Protein AF-A0A7S3YW46-F1 (afdb_monomer)

pLDDT: mean 79.32, std 20.41, range [29.47, 97.25]

Structure (mmCIF, N/CA/C/O backbone):
data_AF-A0A7S3YW46-F1
#
_entry.id   AF-A0A7S3YW46-F1
#
loop_
_atom_site.group_PDB
_atom_site.id
_atom_site.type_symbol
_atom_site.label_atom_id
_atom_site.label_alt_id
_atom_site.label_comp_id
_atom_site.label_asym_id
_atom_site.label_entity_id
_atom_site.label_seq_id
_atom_site.pdbx_PDB_ins_code
_atom_site.Cartn_x
_atom_site.Cartn_y
_atom_site.Cartn_z
_atom_site.occupancy
_atom_site.B_iso_or_equiv
_atom_site.auth_seq_id
_atom_site.auth_comp_id
_atom_site.auth_asym_id
_atom_site.auth_atom_id
_atom_site.pdbx_PDB_model_num
ATOM 1 N N . MET A 1 1 ? -3.071 -0.918 9.437 1.00 93.19 1 MET A N 1
ATOM 2 C CA . MET A 1 1 ? -4.315 -0.168 9.723 1.00 93.19 1 MET A CA 1
ATOM 3 C C . MET A 1 1 ? -4.658 0.829 8.615 1.00 93.19 1 MET A C 1
ATOM 5 O O . MET A 1 1 ? -5.767 0.748 8.121 1.00 93.19 1 MET A O 1
ATOM 9 N N . ALA A 1 2 ? -3.733 1.680 8.143 1.00 94.44 2 ALA A N 1
ATOM 10 C CA . ALA A 1 2 ? -3.998 2.611 7.024 1.00 94.44 2 ALA A CA 1
ATOM 11 C C . ALA A 1 2 ? -4.600 1.928 5.773 1.00 94.44 2 ALA A C 1
ATOM 13 O O . ALA A 1 2 ? -5.670 2.304 5.316 1.00 94.44 2 ALA A O 1
ATOM 14 N N . ARG A 1 3 ? -3.997 0.827 5.293 1.00 93.81 3 ARG A N 1
ATOM 15 C CA . ARG A 1 3 ? -4.558 0.023 4.183 1.00 93.81 3 ARG A CA 1
ATOM 16 C C . ARG A 1 3 ? -5.967 -0.530 4.458 1.00 93.81 3 ARG A C 1
ATOM 18 O O . ARG A 1 3 ? -6.728 -0.717 3.518 1.00 93.81 3 ARG A O 1
ATOM 25 N N . ARG A 1 4 ? -6.314 -0.800 5.725 1.00 94.50 4 ARG A N 1
ATOM 26 C CA . ARG A 1 4 ? -7.661 -1.255 6.111 1.00 94.50 4 ARG A CA 1
ATOM 27 C C . ARG A 1 4 ? -8.669 -0.115 6.039 1.00 94.50 4 ARG A C 1
ATOM 29 O O . ARG A 1 4 ? -9.723 -0.328 5.475 1.00 94.50 4 ARG A O 1
ATOM 36 N N . LEU A 1 5 ? -8.315 1.089 6.499 1.00 95.19 5 LEU A N 1
ATO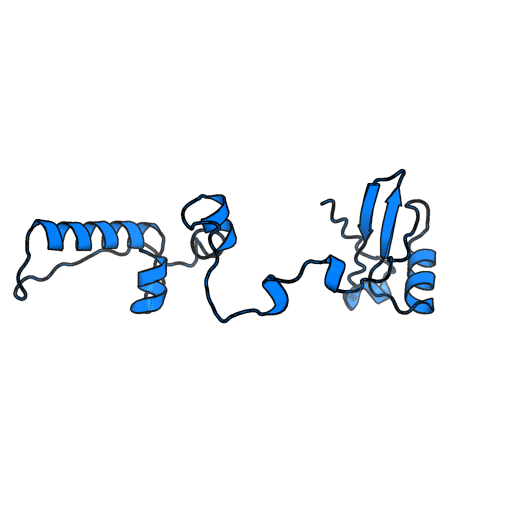M 37 C CA . LEU A 1 5 ? -9.160 2.282 6.335 1.00 95.19 5 LEU A CA 1
ATOM 38 C C . LEU A 1 5 ? -9.517 2.533 4.866 1.00 95.19 5 LEU A C 1
ATOM 40 O O . LEU A 1 5 ? -10.666 2.809 4.549 1.00 95.19 5 LEU A O 1
ATOM 44 N N . ILE A 1 6 ? -8.551 2.365 3.964 1.00 95.56 6 ILE A N 1
ATOM 45 C CA . ILE A 1 6 ? -8.789 2.504 2.523 1.00 95.56 6 ILE A CA 1
ATOM 46 C C . ILE A 1 6 ? -9.723 1.401 2.005 1.00 95.56 6 ILE A C 1
ATOM 48 O O . ILE A 1 6 ? -10.647 1.684 1.252 1.00 95.56 6 ILE A O 1
ATOM 52 N N . ARG A 1 7 ? -9.485 0.143 2.401 1.00 94.38 7 ARG A N 1
ATOM 53 C CA . ARG A 1 7 ? -10.225 -1.027 1.901 1.00 94.38 7 ARG A CA 1
ATOM 54 C C . ARG A 1 7 ? -11.644 -1.152 2.462 1.00 94.38 7 ARG A C 1
ATOM 56 O O . ARG A 1 7 ? -12.528 -1.590 1.739 1.00 94.38 7 ARG A O 1
ATOM 63 N N . GLU A 1 8 ? -11.820 -0.866 3.746 1.00 96.50 8 GLU A N 1
ATOM 64 C CA . GLU A 1 8 ? -13.062 -1.097 4.494 1.00 96.50 8 GLU A CA 1
ATOM 65 C C . GLU A 1 8 ? -13.941 0.163 4.509 1.00 96.50 8 GLU A C 1
ATOM 67 O O . GLU A 1 8 ? -15.143 0.052 4.307 1.00 96.50 8 GLU A O 1
ATOM 72 N N . GLU A 1 9 ? -13.348 1.355 4.657 1.00 95.75 9 GLU A N 1
ATOM 73 C CA . GLU A 1 9 ? -14.084 2.622 4.831 1.00 95.75 9 GLU A CA 1
ATOM 74 C C . GLU A 1 9 ? -13.977 3.571 3.622 1.00 95.75 9 GLU A C 1
ATOM 76 O O . GLU A 1 9 ? -14.608 4.625 3.596 1.00 95.75 9 GLU A O 1
ATOM 81 N N . GLY A 1 10 ? -13.136 3.260 2.626 1.00 95.44 10 GLY A N 1
ATOM 82 C CA . GLY A 1 10 ? -12.907 4.137 1.468 1.00 95.44 10 GLY A CA 1
ATOM 83 C C . GLY A 1 10 ? -12.153 5.435 1.793 1.00 95.44 10 GLY A C 1
ATOM 84 O O . GLY A 1 10 ? -12.090 6.343 0.964 1.00 95.44 10 GLY A O 1
ATOM 85 N N . LEU A 1 11 ? -11.558 5.544 2.985 1.00 95.06 11 LEU A N 1
ATOM 86 C CA . LEU A 1 11 ? -10.838 6.741 3.421 1.00 95.06 11 LEU A CA 1
ATOM 87 C C . LEU A 1 11 ? -9.381 6.697 2.951 1.00 95.06 11 LEU A C 1
ATOM 89 O O . LEU A 1 11 ? -8.556 5.974 3.513 1.00 95.06 11 LEU A O 1
ATOM 93 N N . LEU A 1 12 ? -9.055 7.510 1.940 1.00 94.81 12 LEU A N 1
ATOM 94 C CA . LEU A 1 12 ? -7.721 7.636 1.331 1.00 94.81 12 LEU A CA 1
ATOM 95 C C . LEU A 1 12 ? -6.726 8.406 2.217 1.00 94.81 12 LEU A C 1
ATOM 97 O O . LEU A 1 12 ? -6.200 9.454 1.833 1.00 94.81 12 LEU A O 1
ATOM 101 N N . ALA A 1 13 ? -6.470 7.877 3.410 1.00 94.38 13 ALA A N 1
ATOM 102 C CA . ALA A 1 13 ? -5.623 8.487 4.426 1.00 94.38 13 ALA 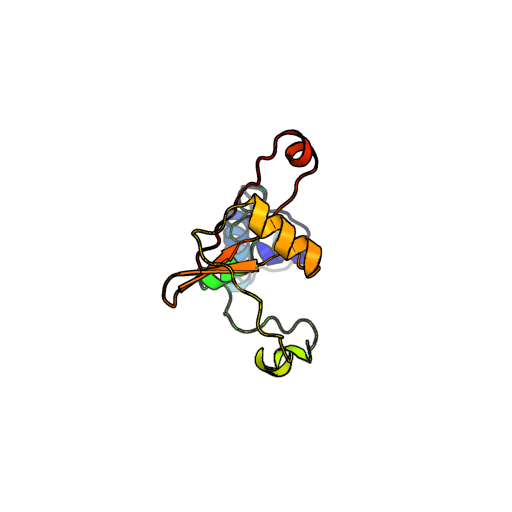A CA 1
ATOM 103 C C . ALA A 1 13 ? -4.179 7.953 4.407 1.00 94.38 13 ALA A C 1
ATOM 105 O O . ALA A 1 13 ? -3.900 6.862 3.905 1.00 94.38 13 ALA A O 1
ATOM 106 N N . GLY A 1 14 ? -3.253 8.738 4.960 1.00 94.44 14 GLY A N 1
ATOM 107 C CA . GLY A 1 14 ? -1.838 8.392 5.053 1.00 94.44 14 GLY A CA 1
ATOM 108 C C . GLY A 1 14 ? -1.489 7.362 6.136 1.00 94.44 14 GLY A C 1
ATOM 109 O O . GLY A 1 14 ? -2.334 6.796 6.835 1.00 94.44 14 GLY A O 1
ATOM 110 N N . GLY A 1 15 ? -0.183 7.135 6.309 1.00 93.69 15 GLY A N 1
ATOM 111 C CA . GLY A 1 15 ? 0.330 6.199 7.316 1.00 93.69 15 GLY A CA 1
ATOM 112 C C . GLY A 1 15 ? 0.054 6.656 8.754 1.00 93.69 15 GLY A C 1
ATOM 113 O O . GLY A 1 15 ? -0.317 5.838 9.598 1.00 93.69 15 GLY A O 1
ATOM 114 N N . SER A 1 16 ? 0.173 7.966 9.006 1.00 95.00 16 SER A N 1
ATOM 115 C CA . SER A 1 16 ? -0.065 8.597 10.313 1.00 95.00 16 SER A CA 1
ATOM 116 C C . SER A 1 16 ? -1.500 8.356 10.801 1.00 95.00 16 SER A C 1
ATOM 118 O O . SER A 1 16 ? -1.715 7.872 11.910 1.00 95.00 16 SER A O 1
ATOM 120 N N . ALA A 1 17 ? -2.475 8.559 9.916 1.00 95.44 17 ALA A N 1
ATOM 121 C CA . ALA A 1 17 ? -3.889 8.293 10.140 1.00 95.44 17 ALA A CA 1
ATOM 122 C C . ALA A 1 17 ? -4.156 6.828 10.530 1.00 95.44 17 ALA A C 1
ATOM 124 O O . ALA A 1 17 ? -4.944 6.543 11.434 1.00 95.44 17 ALA A O 1
ATOM 125 N N . GLY A 1 18 ? -3.443 5.887 9.903 1.00 95.25 18 GLY A N 1
ATOM 126 C CA . GLY A 1 18 ? -3.485 4.480 10.289 1.00 95.25 18 GLY A CA 1
ATOM 127 C C . GLY A 1 18 ? -3.005 4.225 11.720 1.00 95.25 18 GLY A C 1
ATOM 128 O O . GLY A 1 18 ? -3.606 3.404 12.415 1.00 95.25 18 GLY A O 1
ATOM 129 N N . ALA A 1 19 ? -1.947 4.907 12.165 1.00 95.81 19 ALA A N 1
ATOM 130 C CA . ALA A 1 19 ? -1.436 4.790 13.531 1.00 95.81 19 ALA A CA 1
ATOM 131 C C . ALA A 1 19 ? -2.428 5.369 14.553 1.00 95.81 19 ALA A C 1
ATOM 133 O O . ALA A 1 19 ? -2.755 4.689 15.527 1.00 95.81 19 ALA A O 1
ATOM 134 N N . THR A 1 20 ? -2.979 6.561 14.290 1.00 97.25 20 THR A N 1
ATOM 135 C CA . THR A 1 20 ? -3.990 7.192 15.155 1.00 97.25 20 THR A CA 1
ATOM 136 C C . THR A 1 20 ? -5.231 6.311 15.287 1.00 97.25 20 THR A C 1
ATOM 138 O O . THR A 1 20 ? -5.709 6.080 16.396 1.00 97.25 20 THR A O 1
ATOM 141 N N . MET A 1 21 ? -5.719 5.742 14.179 1.00 96.88 21 MET A N 1
ATOM 142 C CA . MET A 1 21 ? -6.872 4.840 14.207 1.00 96.88 21 MET A CA 1
ATOM 143 C C . MET A 1 21 ? -6.578 3.545 14.970 1.00 96.88 21 MET A C 1
ATOM 145 O O . MET A 1 21 ? -7.406 3.080 15.752 1.00 96.88 21 MET A O 1
ATOM 149 N N . TRP A 1 22 ? -5.392 2.958 14.788 1.00 96.81 22 TRP A N 1
ATOM 150 C CA . TRP A 1 22 ? -5.010 1.758 15.533 1.00 96.81 22 TRP A CA 1
ATOM 151 C C . TRP A 1 22 ? -4.974 2.022 17.043 1.00 96.81 22 TRP A C 1
ATOM 153 O O . TRP A 1 22 ? -5.519 1.232 17.816 1.00 96.81 22 TRP A O 1
ATOM 163 N N . ALA A 1 23 ? -4.395 3.154 17.454 1.00 97.25 23 ALA A N 1
ATOM 164 C CA . ALA A 1 23 ? -4.351 3.572 18.850 1.00 97.25 23 ALA A CA 1
ATOM 165 C C . ALA A 1 23 ? -5.757 3.831 19.410 1.00 97.25 23 ALA A C 1
ATOM 167 O O . ALA A 1 23 ? -6.067 3.363 20.503 1.00 97.25 23 ALA A O 1
ATOM 168 N N . ALA A 1 24 ? -6.629 4.496 18.647 1.00 96.56 24 ALA A N 1
ATOM 169 C CA . ALA A 1 24 ? -8.011 4.743 19.043 1.00 96.56 24 ALA A CA 1
ATOM 170 C C . ALA A 1 24 ? -8.779 3.433 19.270 1.00 96.56 24 ALA A C 1
ATOM 172 O O . ALA A 1 24 ? -9.389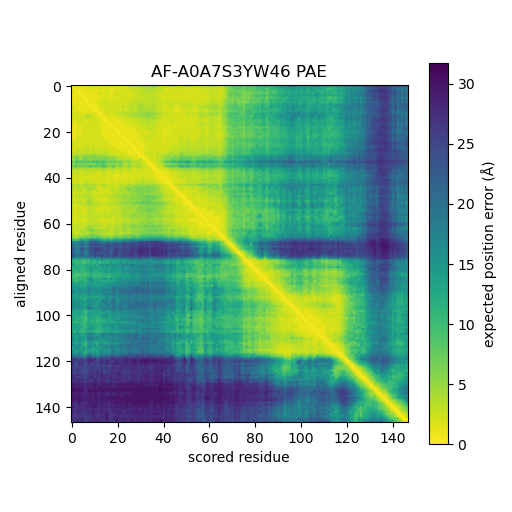 3.252 20.322 1.00 96.56 24 ALA A O 1
ATOM 173 N N . VAL A 1 25 ? -8.691 2.476 18.338 1.00 95.44 25 VAL A N 1
ATOM 174 C CA . VAL A 1 25 ? -9.340 1.161 18.478 1.00 95.44 25 VAL A CA 1
ATOM 175 C C . VAL A 1 25 ? -8.803 0.406 19.694 1.00 95.44 25 VAL A C 1
ATOM 177 O O . VAL A 1 25 ? -9.582 -0.187 20.442 1.00 95.44 25 VAL A O 1
ATOM 180 N N . LYS A 1 26 ? -7.484 0.430 19.916 1.00 96.81 26 LYS A N 1
ATOM 181 C CA . LYS A 1 26 ? -6.860 -0.195 21.089 1.00 96.81 26 LYS A CA 1
ATOM 182 C C . LYS A 1 26 ? -7.366 0.436 22.391 1.00 96.81 26 LYS A C 1
ATOM 184 O O . LYS A 1 26 ? -7.834 -0.286 23.267 1.00 96.81 26 LYS A O 1
ATOM 189 N N . PHE A 1 27 ? -7.375 1.765 22.473 1.00 96.06 27 PHE A N 1
ATOM 190 C CA . PHE A 1 27 ? -7.872 2.511 23.629 1.00 96.06 27 PHE A CA 1
ATOM 191 C C . PHE A 1 27 ? -9.342 2.200 23.935 1.00 96.06 27 PHE A C 1
ATOM 193 O O . PHE A 1 27 ? -9.695 1.945 25.087 1.00 96.06 27 PHE A O 1
ATOM 200 N N . CYS A 1 28 ? -10.200 2.160 22.910 1.00 95.69 28 CYS A N 1
ATOM 201 C CA . CYS A 1 28 ? -11.621 1.853 23.083 1.00 95.69 28 CYS A CA 1
ATOM 202 C C . CYS A 1 28 ? -11.842 0.454 23.671 1.00 95.69 28 CYS A C 1
ATOM 204 O O . CYS A 1 28 ? -12.698 0.282 24.541 1.00 95.69 28 CYS A O 1
ATOM 206 N N . LYS A 1 29 ? -11.048 -0.530 23.226 1.00 94.88 29 LYS A N 1
ATOM 207 C CA . LYS A 1 29 ? -11.095 -1.907 23.736 1.00 94.88 29 LYS A CA 1
ATOM 208 C C . LYS A 1 29 ? -10.616 -1.995 25.182 1.00 94.88 29 LYS A C 1
ATOM 210 O O . LYS A 1 29 ? -11.294 -2.595 26.009 1.00 94.88 29 LYS A O 1
ATOM 215 N N . GLU A 1 30 ? -9.482 -1.373 25.497 1.00 96.69 30 GLU A N 1
ATOM 216 C CA . GLU A 1 30 ? -8.892 -1.398 26.843 1.00 96.69 30 GLU A CA 1
ATOM 217 C C . GLU A 1 30 ? -9.778 -0.699 27.879 1.00 96.69 30 GLU A C 1
ATOM 219 O O . GLU A 1 30 ? -9.922 -1.175 29.003 1.00 96.69 30 GLU A O 1
ATOM 224 N N . ARG A 1 31 ? -10.421 0.410 27.496 1.00 95.12 31 ARG A N 1
ATOM 225 C CA . ARG A 1 31 ? -11.323 1.170 28.371 1.00 95.12 31 ARG A CA 1
ATOM 226 C C . ARG A 1 31 ? -12.765 0.664 28.374 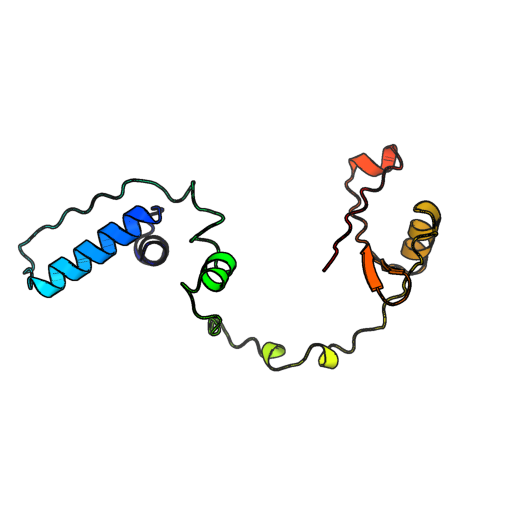1.00 95.12 31 ARG A C 1
ATOM 228 O O . ARG A 1 31 ? -13.572 1.228 29.107 1.00 95.12 31 ARG A O 1
ATOM 235 N N . LYS A 1 32 ? -13.087 -0.374 27.590 1.00 93.56 32 LYS A N 1
ATOM 236 C CA . LYS A 1 32 ? -14.443 -0.937 27.441 1.00 93.56 32 LYS A CA 1
ATOM 237 C C . LYS A 1 32 ? -15.498 0.157 27.223 1.00 93.56 32 LYS A C 1
ATOM 239 O O . LYS A 1 32 ? -16.504 0.210 27.928 1.00 93.56 32 LYS A O 1
ATOM 244 N N . LEU A 1 33 ? -15.237 1.068 26.281 1.00 94.06 33 LEU A N 1
ATOM 245 C CA . LEU A 1 33 ? -16.168 2.158 25.983 1.00 94.06 33 LEU A CA 1
ATOM 246 C C . LEU A 1 33 ? -17.513 1.584 25.513 1.00 94.06 33 LEU A C 1
ATOM 248 O O . LEU A 1 33 ? -17.559 0.773 24.590 1.00 94.06 33 LEU A O 1
ATOM 252 N N . GLY A 1 34 ? -18.592 2.001 26.178 1.00 91.00 34 GLY A N 1
ATOM 253 C CA . GLY A 1 34 ? -19.959 1.619 25.831 1.00 91.00 34 GLY A CA 1
ATOM 254 C C . GLY A 1 34 ? -20.492 2.350 24.589 1.00 91.00 34 GLY A C 1
ATOM 255 O O . GLY A 1 34 ? -19.881 3.325 24.141 1.00 91.00 34 GLY A O 1
ATOM 256 N N . PRO A 1 35 ? -21.649 1.916 24.059 1.00 92.12 35 PRO A N 1
ATOM 257 C CA . PRO A 1 35 ? -22.231 2.440 22.818 1.00 92.12 35 PRO A CA 1
ATOM 258 C C . PRO A 1 35 ? -22.606 3.930 22.884 1.00 92.12 35 PRO A C 1
ATOM 260 O O . PRO A 1 35 ? -22.649 4.597 21.855 1.00 92.12 35 PRO A O 1
ATOM 263 N N . ASP A 1 36 ? -22.808 4.480 24.084 1.00 94.31 36 ASP A N 1
ATOM 264 C CA . ASP A 1 36 ? -23.201 5.883 24.282 1.00 94.31 36 ASP A CA 1
ATOM 265 C C . ASP A 1 36 ? -22.031 6.876 24.155 1.00 94.31 36 ASP A C 1
ATOM 267 O O . ASP A 1 36 ? -22.206 8.091 24.281 1.00 94.31 36 ASP A O 1
ATOM 271 N N . LYS A 1 37 ? -20.802 6.382 23.959 1.00 94.38 37 LYS A N 1
ATOM 272 C CA . LYS A 1 37 ? -19.595 7.211 23.872 1.00 94.38 37 LYS A CA 1
ATOM 273 C C . LYS A 1 37 ? -19.212 7.460 22.417 1.00 94.38 37 LYS A C 1
ATOM 275 O O . LYS A 1 37 ? -19.232 6.561 21.585 1.00 94.38 37 LYS A O 1
ATOM 280 N N . ARG A 1 38 ? -18.803 8.696 22.120 1.00 95.25 38 ARG A N 1
ATOM 281 C CA . ARG A 1 38 ? -18.298 9.102 20.802 1.00 95.25 38 ARG A CA 1
ATOM 282 C C . ARG A 1 38 ? -16.799 9.332 20.880 1.00 95.25 38 ARG A C 1
ATOM 284 O O . ARG A 1 38 ? -16.324 10.002 21.794 1.00 95.25 38 ARG A O 1
ATOM 291 N N . VAL A 1 39 ? -16.072 8.792 19.910 1.00 95.12 39 VAL A N 1
ATOM 292 C CA . VAL A 1 39 ? -14.620 8.937 19.795 1.00 95.12 39 VAL A CA 1
ATOM 293 C C . VAL A 1 39 ? -14.318 9.595 18.462 1.00 95.12 39 VAL A C 1
ATOM 295 O O . VAL A 1 39 ? -14.784 9.139 17.422 1.00 95.12 39 VAL A O 1
ATOM 298 N N . VAL A 1 40 ? -13.551 10.679 18.504 1.00 96.50 40 VAL A N 1
ATOM 299 C CA . VAL A 1 40 ? -13.117 11.412 17.314 1.00 96.50 40 VAL A CA 1
ATOM 300 C C . VAL A 1 40 ? -11.646 11.098 17.073 1.00 96.50 40 VAL A C 1
ATOM 302 O O . VAL A 1 40 ? -10.839 11.148 17.999 1.00 96.50 40 VAL A O 1
ATOM 305 N N . VAL A 1 41 ? -11.301 10.765 15.830 1.00 96.62 41 VAL A N 1
ATOM 306 C CA . VAL A 1 41 ? -9.936 10.425 15.415 1.00 96.62 41 VAL A CA 1
ATOM 307 C C . VAL A 1 41 ? -9.521 11.372 14.299 1.00 96.62 41 VAL A C 1
ATOM 309 O O . VAL A 1 41 ? -10.203 11.466 13.281 1.00 96.62 41 VAL A O 1
ATOM 312 N N . LEU A 1 42 ? -8.400 12.069 14.483 1.00 96.12 42 LEU A N 1
ATOM 313 C CA . LEU A 1 42 ? -7.862 12.978 13.475 1.00 96.12 42 LEU A CA 1
ATOM 314 C C . LEU A 1 42 ? -7.027 12.208 12.445 1.00 96.12 42 LEU A C 1
ATOM 316 O O . LEU A 1 42 ? -6.073 11.509 12.799 1.00 96.12 42 LEU A O 1
ATOM 320 N N . LEU A 1 43 ? -7.365 12.380 11.168 1.00 95.62 43 LEU A N 1
ATOM 321 C CA . LEU A 1 43 ? -6.594 11.867 10.037 1.00 95.62 43 LEU A CA 1
ATOM 322 C C . LEU A 1 43 ? -5.837 13.048 9.424 1.00 95.62 43 LEU A C 1
ATOM 324 O O . LEU A 1 43 ? -6.435 13.896 8.769 1.00 95.62 43 LEU A O 1
ATOM 328 N N . ALA A 1 44 ? -4.539 13.139 9.715 1.00 92.69 44 ALA A N 1
ATOM 329 C CA . ALA A 1 44 ? -3.749 14.338 9.433 1.00 92.69 44 ALA A CA 1
ATOM 330 C C . ALA A 1 44 ? -3.543 14.592 7.933 1.00 92.69 44 ALA A C 1
ATOM 332 O O . ALA A 1 44 ? -3.510 15.743 7.503 1.00 92.69 44 ALA A O 1
ATOM 333 N N . ASP A 1 45 ? -3.388 13.531 7.140 1.00 93.31 45 ASP A N 1
ATOM 334 C CA . ASP A 1 45 ? -3.053 13.646 5.730 1.00 93.31 45 ASP A CA 1
ATOM 335 C C . ASP A 1 45 ? -3.661 12.555 4.842 1.00 93.31 45 ASP A C 1
ATOM 337 O O . ASP A 1 45 ? -4.183 11.531 5.292 1.00 93.31 45 ASP A O 1
ATOM 341 N N . SER A 1 46 ? -3.601 12.821 3.536 1.00 92.19 46 SER A N 1
ATOM 342 C CA . SER A 1 46 ? -4.100 11.933 2.490 1.00 92.19 46 SER A CA 1
ATOM 343 C C . SER A 1 46 ? -3.017 10.991 1.968 1.00 92.19 46 SER A C 1
ATOM 345 O O . SER A 1 46 ? -1.816 11.190 2.158 1.00 92.19 46 SER A O 1
ATOM 347 N N . VAL A 1 47 ? -3.447 9.976 1.227 1.00 94.12 47 VAL A N 1
ATOM 348 C CA . VAL A 1 47 ? -2.571 8.931 0.697 1.00 94.12 47 VAL A CA 1
ATOM 349 C C . VAL A 1 47 ? -1.621 9.396 -0.421 1.00 94.12 47 VAL A C 1
ATOM 351 O O . VAL A 1 47 ? -0.643 8.710 -0.721 1.00 94.12 47 VAL A O 1
ATOM 354 N N . ARG A 1 48 ? -1.854 10.578 -1.016 1.00 93.50 48 ARG A N 1
ATOM 355 C CA . ARG A 1 48 ? -1.103 11.114 -2.170 1.00 93.50 48 ARG A CA 1
ATOM 356 C C . ARG A 1 48 ? 0.417 11.072 -1.980 1.00 93.50 48 ARG A C 1
ATOM 358 O O . ARG A 1 48 ? 1.144 10.743 -2.910 1.00 93.50 48 ARG A O 1
ATOM 365 N N . ASN A 1 49 ? 0.894 11.360 -0.771 1.00 91.12 49 ASN A N 1
ATOM 366 C CA . ASN A 1 49 ? 2.325 11.423 -0.459 1.00 91.12 49 ASN A CA 1
ATOM 367 C C . ASN A 1 49 ? 2.991 10.034 -0.329 1.00 91.12 49 ASN A C 1
ATOM 369 O O . ASN A 1 49 ? 4.199 9.946 -0.110 1.00 91.12 49 ASN A O 1
ATOM 373 N N . TYR A 1 50 ? 2.220 8.944 -0.423 1.00 92.62 50 TYR A N 1
ATOM 374 C CA . TYR A 1 50 ? 2.657 7.598 -0.042 1.00 92.62 50 TYR A CA 1
ATOM 375 C C . TYR A 1 50 ? 2.351 6.504 -1.068 1.00 92.62 50 TYR A C 1
ATOM 377 O O . TYR A 1 50 ? 2.451 5.319 -0.738 1.00 92.62 50 TYR A O 1
ATOM 385 N N . MET A 1 51 ? 2.023 6.880 -2.305 1.00 90.81 51 MET A N 1
ATOM 386 C CA . MET A 1 51 ? 1.706 5.944 -3.394 1.00 90.81 51 MET A CA 1
ATOM 387 C C . MET A 1 51 ? 2.803 4.895 -3.626 1.00 90.81 51 MET A C 1
ATOM 389 O O . MET A 1 51 ? 2.503 3.738 -3.898 1.00 90.81 51 MET A O 1
ATOM 393 N N . THR A 1 52 ? 4.071 5.270 -3.449 1.00 92.00 52 THR A N 1
ATOM 394 C CA . THR A 1 52 ? 5.237 4.387 -3.623 1.00 92.00 52 THR A CA 1
ATOM 395 C C . THR A 1 52 ? 5.692 3.688 -2.337 1.00 92.00 52 THR A C 1
ATOM 397 O O . THR A 1 52 ? 6.684 2.969 -2.364 1.00 92.00 52 THR A O 1
ATOM 400 N N . LYS A 1 53 ? 5.007 3.906 -1.204 1.00 91.12 53 LYS A N 1
ATOM 401 C CA . LYS A 1 53 ? 5.398 3.383 0.118 1.00 91.12 53 LYS A CA 1
ATOM 402 C C . LYS A 1 53 ? 4.402 2.342 0.621 1.00 91.12 53 LYS A C 1
ATOM 404 O O . LYS A 1 53 ? 4.222 1.311 -0.001 1.00 91.12 53 LYS A O 1
ATOM 409 N N . HIS A 1 54 ? 3.708 2.610 1.727 1.00 88.94 54 HIS A N 1
ATOM 410 C CA . HIS A 1 54 ? 2.843 1.634 2.394 1.00 88.94 54 HIS A CA 1
ATOM 411 C C . HIS A 1 54 ? 1.627 1.177 1.565 1.00 88.94 54 HIS A C 1
ATOM 413 O O . HIS A 1 54 ? 0.989 0.189 1.927 1.00 88.94 54 HIS A O 1
ATOM 419 N N . LEU A 1 55 ? 1.282 1.885 0.483 1.00 90.94 55 LEU A N 1
ATOM 420 C CA . LEU A 1 55 ? 0.318 1.407 -0.512 1.00 90.94 55 LEU A CA 1
ATOM 421 C C . LEU A 1 55 ? 0.891 0.304 -1.408 1.00 90.94 55 LEU A C 1
ATOM 423 O O . LEU A 1 55 ? 0.163 -0.609 -1.791 1.00 90.94 55 LEU A O 1
ATOM 427 N N . ASN A 1 56 ? 2.181 0.382 -1.721 1.00 91.31 56 ASN A N 1
ATOM 428 C CA . ASN A 1 56 ? 2.890 -0.600 -2.518 1.00 91.31 56 ASN A CA 1
ATOM 429 C C . ASN A 1 56 ? 3.120 -1.872 -1.674 1.00 91.31 56 ASN A C 1
ATOM 431 O O . ASN A 1 56 ? 3.564 -1.821 -0.523 1.00 91.31 56 ASN A O 1
ATOM 435 N N . THR A 1 57 ? 2.751 -3.029 -2.225 1.00 89.81 57 THR A N 1
ATOM 436 C CA . THR A 1 57 ? 2.816 -4.303 -1.497 1.00 89.81 57 THR A CA 1
ATOM 437 C C . THR A 1 57 ? 4.238 -4.844 -1.437 1.00 89.81 57 THR A C 1
ATOM 439 O O . THR A 1 57 ? 4.619 -5.409 -0.414 1.00 89.81 57 THR A O 1
ATOM 442 N N . GLU A 1 58 ? 5.034 -4.627 -2.477 1.00 90.31 58 GLU A N 1
ATOM 443 C CA . GLU A 1 58 ? 6.454 -4.961 -2.537 1.00 90.31 58 GLU A CA 1
ATOM 444 C C . GLU A 1 58 ? 7.221 -4.180 -1.466 1.00 90.31 58 GLU A C 1
ATOM 446 O O . GLU A 1 58 ? 7.860 -4.796 -0.616 1.00 90.31 58 GLU A O 1
ATOM 451 N N . TRP A 1 59 ? 7.024 -2.859 -1.388 1.00 92.25 59 TRP A N 1
ATOM 452 C CA . TRP A 1 59 ? 7.633 -2.019 -0.350 1.00 92.25 59 TRP A CA 1
ATOM 453 C C . TRP A 1 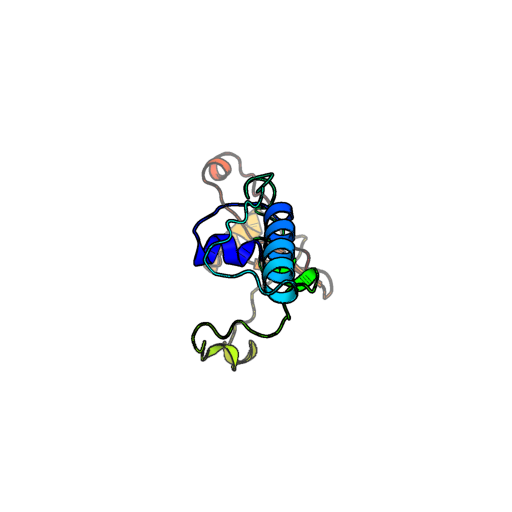59 ? 7.275 -2.508 1.063 1.00 92.25 59 TRP A C 1
ATOM 455 O O . TRP A 1 59 ? 8.122 -2.565 1.952 1.00 92.25 59 TRP A O 1
ATOM 465 N N . MET A 1 60 ? 6.021 -2.910 1.290 1.00 91.56 60 MET A N 1
ATOM 466 C CA . MET A 1 60 ? 5.582 -3.447 2.584 1.00 91.56 60 MET A CA 1
ATOM 467 C C . MET A 1 60 ? 6.237 -4.789 2.937 1.00 91.56 60 MET A C 1
ATOM 469 O O . MET A 1 60 ? 6.472 -5.041 4.118 1.00 91.56 60 MET A O 1
ATOM 473 N N . LYS A 1 61 ? 6.518 -5.644 1.945 1.00 90.25 61 LYS A N 1
ATOM 474 C CA . LYS A 1 61 ? 7.231 -6.917 2.137 1.00 90.25 61 LYS A CA 1
ATOM 475 C C . LYS A 1 61 ? 8.712 -6.681 2.418 1.00 90.25 61 LYS A C 1
ATOM 477 O O . LYS A 1 61 ? 9.234 -7.221 3.386 1.00 90.25 61 LYS A O 1
ATOM 482 N N . GLU A 1 62 ? 9.359 -5.824 1.628 1.00 91.88 62 GLU A N 1
ATOM 483 C CA . GLU A 1 62 ? 10.763 -5.426 1.808 1.00 91.88 62 GLU A CA 1
ATOM 484 C C . GLU A 1 62 ? 11.016 -4.837 3.200 1.00 91.88 62 GLU A C 1
ATOM 486 O O . GLU A 1 62 ? 12.027 -5.136 3.829 1.00 91.88 62 GLU A O 1
ATOM 491 N N . ASN A 1 63 ? 10.065 -4.054 3.716 1.00 91.56 63 ASN A N 1
ATOM 492 C CA . ASN A 1 63 ? 10.142 -3.457 5.051 1.00 91.56 63 ASN A CA 1
ATOM 493 C C . ASN A 1 63 ? 9.569 -4.357 6.168 1.00 91.56 63 ASN A C 1
ATOM 495 O O . ASN A 1 63 ? 9.436 -3.912 7.306 1.00 91.56 63 ASN A O 1
ATOM 499 N N . GLY A 1 64 ? 9.197 -5.608 5.870 1.00 90.50 64 GLY A N 1
ATOM 500 C CA . GLY A 1 64 ? 8.751 -6.590 6.867 1.00 90.50 64 GLY A CA 1
ATOM 501 C C . GLY A 1 64 ? 7.382 -6.319 7.508 1.00 90.50 64 GLY A C 1
ATOM 502 O O . GLY A 1 64 ? 7.035 -6.951 8.504 1.00 90.50 64 GLY A O 1
ATOM 503 N N . TYR A 1 65 ? 6.579 -5.404 6.960 1.00 88.69 65 TYR A N 1
ATOM 504 C CA . TYR A 1 65 ? 5.220 -5.118 7.446 1.00 88.69 65 TYR A CA 1
ATOM 505 C C . TYR A 1 65 ? 4.173 -6.107 6.934 1.00 88.69 65 TYR A C 1
ATOM 507 O O . TYR A 1 65 ? 3.093 -6.231 7.516 1.00 88.69 65 TYR A O 1
ATOM 515 N N . LEU A 1 66 ? 4.472 -6.775 5.824 1.00 86.31 66 LEU A N 1
ATOM 516 C CA . LEU A 1 66 ? 3.732 -7.928 5.344 1.00 86.31 66 LEU A CA 1
ATOM 517 C C . LEU A 1 66 ? 4.677 -9.121 5.315 1.00 86.31 66 LEU A C 1
ATOM 519 O O . LEU A 1 66 ? 5.835 -8.966 4.921 1.00 86.31 66 LEU A O 1
ATOM 523 N N . PRO A 1 67 ? 4.204 -10.315 5.698 1.00 78.06 67 PRO A N 1
ATOM 524 C CA . PRO A 1 67 ? 4.996 -11.498 5.462 1.00 78.06 67 PRO A CA 1
ATOM 525 C C . PRO A 1 67 ? 5.210 -11.633 3.948 1.00 78.06 67 PRO A C 1
ATOM 527 O O . PRO A 1 67 ? 4.315 -11.352 3.150 1.00 78.06 67 PRO A O 1
ATOM 530 N N . PHE A 1 68 ? 6.373 -12.143 3.542 1.00 68.31 68 PHE A N 1
ATOM 531 C CA . PHE A 1 68 ? 6.538 -12.669 2.181 1.00 68.31 68 PHE A CA 1
ATOM 532 C C . PHE A 1 68 ? 5.574 -13.840 1.907 1.00 68.31 68 PHE A C 1
ATOM 534 O O . PHE A 1 68 ? 5.409 -14.249 0.759 1.00 68.31 68 PHE A O 1
ATOM 541 N N . ALA A 1 69 ? 4.917 -14.349 2.959 1.00 59.22 69 ALA A N 1
ATOM 542 C CA . ALA A 1 69 ? 3.846 -15.320 2.874 1.00 59.22 69 ALA A CA 1
ATOM 543 C C . ALA A 1 69 ? 2.713 -14.832 1.964 1.00 59.22 69 ALA A C 1
ATOM 545 O O . ALA A 1 69 ? 2.272 -13.683 1.986 1.00 59.22 69 ALA A O 1
ATOM 546 N N . MET A 1 70 ? 2.285 -15.774 1.139 1.00 51.44 70 MET A N 1
ATOM 547 C CA . MET A 1 70 ? 1.550 -15.555 -0.090 1.00 51.44 70 MET A CA 1
ATOM 548 C C . MET A 1 70 ? 0.156 -14.993 0.187 1.00 51.44 70 MET A C 1
ATOM 550 O O . MET A 1 70 ? -0.613 -15.572 0.960 1.00 51.44 70 MET A O 1
ATOM 554 N N . GLU A 1 71 ? -0.202 -13.890 -0.478 1.00 53.84 71 GLU A N 1
ATOM 555 C CA . GLU A 1 71 ? -1.611 -13.534 -0.611 1.00 53.84 71 GLU A CA 1
ATOM 556 C C . GLU A 1 71 ? -2.292 -14.682 -1.365 1.00 53.84 71 GLU A C 1
ATOM 558 O O . GLU A 1 71 ? -2.076 -14.880 -2.560 1.00 53.84 71 GLU A O 1
ATOM 563 N N . HIS A 1 72 ? -3.078 -15.483 -0.644 1.00 52.66 72 HIS A N 1
ATOM 564 C CA . HIS A 1 72 ? -3.908 -16.551 -1.195 1.00 52.66 72 HIS A CA 1
ATOM 565 C C . HIS A 1 72 ? -5.115 -15.921 -1.907 1.00 52.66 72 HIS A C 1
ATOM 567 O O . HIS A 1 72 ? -6.262 -16.049 -1.487 1.00 52.66 72 HIS A O 1
ATOM 573 N N . GLY A 1 73 ? -4.845 -15.158 -2.963 1.00 49.62 73 GLY A N 1
ATOM 574 C CA . GLY A 1 73 ? -5.841 -14.582 -3.852 1.00 49.62 73 GLY A CA 1
ATOM 575 C C . GLY A 1 73 ? -5.962 -15.451 -5.092 1.00 49.62 73 GLY A C 1
ATOM 576 O O . GLY A 1 73 ? -5.186 -15.266 -6.017 1.00 49.62 73 GLY A O 1
ATOM 577 N N . LYS A 1 74 ? -6.940 -16.371 -5.090 1.00 55.53 74 LYS A N 1
ATOM 578 C CA . LYS A 1 74 ? -7.217 -17.380 -6.135 1.00 55.53 74 LYS A CA 1
ATOM 579 C C . LYS A 1 74 ? -6.033 -18.329 -6.391 1.00 55.53 74 LYS A C 1
ATOM 581 O O . LYS A 1 74 ? -4.872 -17.939 -6.431 1.00 55.53 74 LYS A O 1
ATOM 586 N N . SER A 1 75 ? -6.318 -19.624 -6.498 1.00 58.16 75 SER A N 1
ATOM 587 C CA . SER A 1 75 ? -5.286 -20.636 -6.714 1.00 58.16 75 SER A CA 1
ATOM 588 C C . SER A 1 75 ? -4.691 -20.456 -8.110 1.00 58.16 75 SER A C 1
ATOM 590 O O . SER A 1 75 ? -5.205 -20.980 -9.098 1.00 58.16 75 SER A O 1
ATOM 592 N N . ASP A 1 76 ? -3.619 -19.684 -8.207 1.00 73.19 76 ASP A N 1
ATOM 593 C CA . ASP A 1 76 ? -2.797 -19.649 -9.401 1.00 73.19 76 ASP A CA 1
ATOM 594 C C . ASP A 1 76 ? -2.119 -21.017 -9.519 1.00 73.19 76 ASP A C 1
ATOM 596 O O . ASP A 1 76 ? -1.052 -21.256 -8.960 1.00 73.19 76 ASP A O 1
ATOM 600 N N . TRP A 1 77 ? -2.799 -21.947 -10.192 1.00 80.19 77 TRP A N 1
ATOM 601 C CA . TRP A 1 77 ? -2.390 -23.341 -10.399 1.00 80.19 77 TRP A CA 1
ATOM 602 C C . TRP A 1 77 ? -0.957 -23.455 -10.952 1.00 80.19 77 TRP A C 1
ATOM 604 O O . TRP A 1 77 ? -0.233 -24.412 -10.680 1.00 80.19 77 TRP A O 1
ATOM 614 N N . TRP A 1 78 ? -0.525 -22.433 -11.688 1.00 80.69 78 TRP A N 1
ATOM 615 C CA . TRP A 1 78 ? 0.796 -22.306 -12.285 1.00 80.69 78 TRP A CA 1
ATOM 616 C C . TRP A 1 78 ? 1.895 -21.926 -11.277 1.00 80.69 78 TRP A C 1
ATOM 618 O O . TRP A 1 78 ? 3.059 -22.177 -11.555 1.00 80.69 78 TRP A O 1
ATOM 628 N N . ARG A 1 79 ? 1.582 -21.392 -10.084 1.00 71.75 79 ARG A N 1
ATOM 629 C CA . ARG A 1 79 ? 2.606 -21.060 -9.066 1.00 71.75 79 ARG A CA 1
ATOM 630 C C . ARG A 1 79 ? 3.301 -22.282 -8.468 1.00 71.75 79 ARG A C 1
ATOM 632 O O . ARG A 1 79 ? 4.400 -22.149 -7.943 1.00 71.75 79 ARG A O 1
ATOM 639 N N . ALA A 1 80 ? 2.658 -23.450 -8.520 1.00 80.44 80 ALA A N 1
ATOM 640 C CA . ALA A 1 80 ? 3.268 -24.712 -8.103 1.00 80.44 80 ALA A CA 1
ATOM 641 C C . ALA A 1 80 ? 4.296 -25.238 -9.123 1.00 80.44 80 ALA A C 1
ATOM 643 O O . ALA A 1 80 ? 5.101 -26.105 -8.788 1.00 80.44 80 ALA A O 1
ATOM 644 N N . HIS A 1 81 ? 4.267 -24.714 -10.351 1.00 86.62 81 HIS A N 1
ATOM 645 C CA . HIS A 1 81 ? 5.156 -25.105 -11.434 1.00 86.62 81 HIS A CA 1
ATOM 646 C C . HIS A 1 81 ? 6.424 -24.247 -11.419 1.00 86.62 81 HIS A C 1
ATOM 648 O O . HIS A 1 81 ? 6.414 -23.068 -11.052 1.00 86.62 81 HIS A O 1
ATOM 654 N N . LYS A 1 82 ? 7.545 -24.850 -11.800 1.00 86.81 82 LYS A N 1
ATOM 655 C CA . LYS A 1 82 ? 8.842 -24.175 -11.890 1.00 86.81 82 LYS A CA 1
ATOM 656 C C . LYS A 1 82 ? 8.970 -23.461 -13.233 1.00 86.81 82 LYS A C 1
ATOM 658 O O . LYS A 1 82 ? 8.334 -23.825 -14.214 1.00 86.81 82 LYS A O 1
ATOM 663 N N . ILE A 1 83 ? 9.887 -22.494 -13.312 1.00 87.50 83 ILE A N 1
ATOM 664 C CA . ILE A 1 83 ? 10.227 -21.821 -14.582 1.00 87.50 83 ILE A CA 1
ATOM 665 C C . ILE A 1 83 ? 10.697 -22.839 -15.640 1.00 87.50 83 ILE A C 1
ATOM 667 O O . ILE A 1 83 ? 10.451 -22.650 -16.826 1.00 87.50 83 ILE A O 1
ATOM 671 N N . SER A 1 84 ? 11.307 -23.954 -15.221 1.00 86.25 84 SER A N 1
ATOM 672 C CA . SER A 1 84 ? 11.683 -25.068 -16.104 1.00 86.25 84 SER A CA 1
ATOM 673 C C . SER A 1 84 ? 10.503 -25.687 -16.858 1.00 86.25 84 SER A C 1
ATOM 675 O O . SER A 1 84 ? 10.689 -26.220 -17.949 1.00 86.25 84 SER A O 1
ATOM 677 N N . ASP A 1 85 ? 9.294 -25.599 -16.306 1.00 88.75 85 ASP A N 1
ATOM 678 C CA . ASP A 1 85 ? 8.103 -26.237 -16.868 1.00 88.75 85 ASP A CA 1
ATOM 679 C C . ASP A 1 85 ? 7.562 -25.449 -18.074 1.00 88.75 85 ASP A C 1
ATOM 681 O O . ASP A 1 85 ? 6.821 -25.991 -18.892 1.00 88.75 85 ASP A O 1
ATOM 685 N N . LEU A 1 86 ? 7.998 -24.192 -18.240 1.00 86.94 86 LEU A N 1
ATOM 686 C CA . LEU A 1 86 ? 7.614 -23.302 -19.341 1.00 86.94 86 LEU A CA 1
ATOM 687 C C . LEU A 1 86 ? 8.253 -23.666 -20.691 1.00 86.94 86 LEU A C 1
ATOM 689 O O . LEU A 1 86 ? 7.988 -22.973 -21.669 1.00 86.94 86 LEU A O 1
ATOM 693 N N . ARG A 1 87 ? 9.088 -24.719 -20.764 1.00 85.50 87 ARG A N 1
ATOM 694 C CA . ARG A 1 87 ? 9.799 -25.155 -21.988 1.00 85.50 87 ARG A CA 1
ATOM 695 C C . ARG A 1 87 ? 10.364 -23.966 -22.781 1.00 85.50 87 ARG A C 1
ATOM 697 O O . ARG A 1 87 ? 10.137 -23.838 -23.981 1.00 85.50 87 ARG A O 1
ATOM 704 N N . LEU A 1 88 ? 11.054 -23.068 -22.076 1.00 86.56 88 LEU A N 1
ATOM 705 C CA . LEU A 1 88 ? 11.583 -21.837 -22.655 1.00 86.56 88 LEU A CA 1
ATOM 706 C C . LEU A 1 88 ? 12.646 -22.163 -23.709 1.00 86.56 88 LEU A C 1
ATOM 708 O O . LEU A 1 88 ? 13.581 -22.920 -23.444 1.00 86.56 88 LEU A O 1
ATOM 712 N N . THR A 1 89 ? 12.518 -21.566 -24.891 1.00 81.62 89 THR A N 1
ATOM 713 C CA . THR A 1 89 ? 13.551 -21.625 -25.928 1.00 81.62 89 THR A CA 1
ATOM 714 C C . THR A 1 89 ? 14.753 -20.800 -25.487 1.00 81.62 89 THR A C 1
ATOM 716 O O . THR A 1 89 ? 14.593 -19.694 -24.967 1.00 81.62 89 THR A O 1
ATOM 719 N N . LEU A 1 90 ? 15.962 -21.326 -25.700 1.00 79.88 90 LEU A N 1
ATOM 720 C CA . LEU A 1 90 ? 17.184 -20.568 -25.453 1.00 79.88 90 LEU A CA 1
ATOM 721 C C . LEU A 1 90 ? 17.169 -19.296 -26.314 1.00 79.88 90 LEU A C 1
ATOM 723 O O . LEU A 1 90 ? 17.033 -19.406 -27.536 1.00 79.88 90 LEU A O 1
ATOM 727 N N . PRO A 1 91 ? 17.277 -18.102 -25.706 1.00 81.75 91 PRO A N 1
ATOM 728 C CA . PRO A 1 91 ? 17.289 -16.872 -26.473 1.00 81.75 91 PRO A CA 1
ATOM 729 C C . PRO A 1 91 ? 18.570 -16.803 -27.306 1.00 81.75 91 PRO A C 1
ATOM 731 O O . PRO A 1 91 ? 19.650 -17.178 -26.843 1.00 81.75 91 PRO A O 1
ATOM 734 N N . MET A 1 92 ? 18.452 -16.295 -28.532 1.00 83.25 92 MET A N 1
ATOM 735 C CA . MET A 1 92 ? 19.620 -15.858 -29.291 1.00 83.25 92 MET A CA 1
ATOM 736 C C . MET A 1 92 ? 20.259 -14.687 -28.544 1.00 83.25 92 MET A C 1
ATOM 738 O O . MET A 1 92 ? 19.541 -13.827 -28.048 1.00 83.25 92 MET A O 1
ATOM 742 N N . CYS A 1 93 ? 21.585 -14.659 -28.442 1.00 86.69 93 CYS A N 1
ATOM 743 C CA . CYS A 1 93 ? 22.318 -13.604 -27.746 1.00 86.69 93 CYS A CA 1
ATOM 744 C C . CYS A 1 93 ? 23.249 -12.881 -28.721 1.00 86.69 93 CYS A C 1
ATOM 746 O O . CYS A 1 93 ? 23.826 -13.516 -29.605 1.00 86.69 93 CYS A O 1
ATOM 748 N N . VAL A 1 94 ? 23.459 -11.579 -28.522 1.00 88.88 94 VAL A N 1
ATOM 749 C CA . VAL A 1 94 ? 24.478 -10.801 -29.248 1.00 88.88 94 VAL A CA 1
ATOM 750 C C . VAL A 1 94 ? 25.657 -10.439 -28.364 1.00 88.88 94 VAL A C 1
ATOM 752 O O . VAL A 1 94 ? 25.553 -10.338 -27.144 1.00 88.88 94 VAL A O 1
ATOM 755 N N . GLN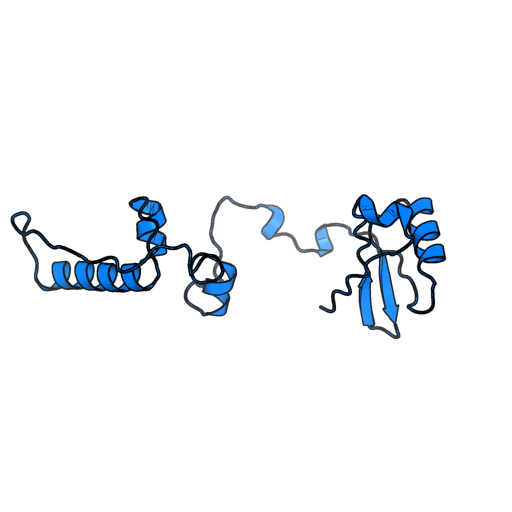 A 1 95 ? 26.804 -10.232 -28.998 1.00 85.19 95 GLN A N 1
ATOM 756 C CA . GLN A 1 95 ? 27.982 -9.681 -28.343 1.00 85.19 95 GLN A CA 1
ATOM 757 C C . GLN A 1 95 ? 27.851 -8.150 -28.224 1.00 85.19 95 GLN A C 1
ATOM 759 O O . GLN A 1 95 ? 27.215 -7.522 -29.072 1.00 85.19 95 GLN A O 1
ATOM 764 N N . PRO A 1 96 ? 28.461 -7.512 -27.210 1.00 85.06 96 PRO A N 1
ATOM 765 C CA . PRO A 1 96 ? 28.346 -6.064 -27.006 1.00 85.06 96 PRO A CA 1
ATOM 766 C C . PRO A 1 96 ? 29.088 -5.225 -28.055 1.00 85.06 96 PRO A C 1
ATOM 768 O O . PRO A 1 96 ? 28.928 -4.010 -28.083 1.00 85.06 96 PRO A O 1
ATOM 771 N N . ASN A 1 97 ? 29.912 -5.848 -28.901 1.00 85.81 97 ASN A N 1
ATOM 772 C CA . ASN A 1 97 ? 30.599 -5.189 -30.012 1.00 85.81 97 ASN A CA 1
ATOM 773 C C . ASN A 1 97 ? 29.735 -5.087 -31.283 1.00 85.81 97 ASN A C 1
ATOM 775 O O . ASN A 1 97 ? 30.159 -4.444 -32.241 1.00 85.81 97 ASN A O 1
ATOM 779 N N . VAL A 1 98 ? 28.554 -5.715 -31.306 1.00 87.38 98 VAL A N 1
ATOM 780 C CA . VAL A 1 98 ? 27.615 -5.647 -32.432 1.00 87.38 98 VAL A CA 1
ATOM 781 C C . VAL A 1 98 ? 26.950 -4.275 -32.451 1.00 87.38 98 VAL A C 1
ATOM 783 O O . VAL A 1 98 ? 26.524 -3.751 -31.420 1.00 87.38 98 VAL A O 1
ATOM 786 N N . THR A 1 99 ? 26.838 -3.674 -33.633 1.00 89.62 99 THR A N 1
ATOM 787 C CA . THR A 1 99 ? 26.226 -2.350 -33.763 1.00 89.62 99 THR A CA 1
ATOM 788 C C . THR A 1 99 ? 24.707 -2.408 -33.566 1.00 89.62 99 THR A C 1
ATOM 790 O O . THR A 1 99 ? 24.051 -3.436 -33.771 1.00 89.62 99 THR A O 1
ATOM 793 N N . CYS A 1 100 ? 24.100 -1.268 -33.222 1.00 89.06 100 CYS A N 1
ATOM 794 C CA . CYS A 1 100 ? 22.642 -1.167 -33.095 1.00 89.06 100 CYS A CA 1
ATOM 795 C C . CYS A 1 100 ? 21.919 -1.509 -34.412 1.00 89.06 100 CYS A C 1
ATOM 797 O O . CYS A 1 100 ? 20.858 -2.131 -34.396 1.00 89.06 100 CYS A O 1
ATOM 799 N N . GLY A 1 101 ? 22.499 -1.132 -35.558 1.00 89.94 101 GLY A N 1
ATOM 800 C CA . GLY A 1 101 ? 21.925 -1.408 -36.877 1.00 89.94 101 GLY A CA 1
ATOM 801 C C . GLY A 1 101 ? 21.923 -2.896 -37.229 1.00 89.94 101 GLY A C 1
ATOM 802 O O . GLY A 1 101 ? 20.933 -3.401 -37.753 1.00 89.94 101 GLY A O 1
ATOM 803 N N . GLU A 1 102 ? 22.999 -3.612 -36.904 1.00 89.50 102 GLU A N 1
ATOM 804 C CA . GLU A 1 102 ? 23.079 -5.071 -37.069 1.00 89.50 102 GLU A CA 1
ATOM 805 C C . GLU A 1 102 ? 22.119 -5.790 -36.122 1.00 89.50 102 GLU A C 1
ATOM 807 O O . GLU A 1 102 ? 21.381 -6.673 -36.550 1.00 89.50 102 GLU A O 1
ATOM 812 N N . THR A 1 103 ? 22.043 -5.341 -34.867 1.00 89.81 103 THR A N 1
ATOM 813 C CA . THR A 1 103 ? 21.086 -5.860 -33.880 1.00 89.81 103 THR A CA 1
ATOM 814 C C . THR A 1 103 ? 19.646 -5.732 -34.383 1.00 89.81 103 THR A C 1
ATOM 816 O O . THR A 1 103 ? 18.875 -6.684 -34.302 1.00 89.81 103 THR A O 1
ATOM 819 N N . LEU A 1 104 ? 19.284 -4.588 -34.974 1.00 91.81 104 LEU A N 1
ATOM 820 C CA . LEU A 1 104 ? 17.945 -4.371 -35.522 1.00 91.81 104 LEU A CA 1
ATOM 821 C C . LEU A 1 104 ? 17.628 -5.301 -36.703 1.00 91.81 104 LEU A C 1
ATOM 823 O O . LEU A 1 104 ? 16.486 -5.740 -36.836 1.00 91.81 104 LEU A O 1
ATOM 827 N N . LYS A 1 105 ? 18.613 -5.600 -37.558 1.00 91.75 105 LYS A N 1
ATOM 828 C CA . LYS A 1 105 ? 18.436 -6.566 -38.654 1.00 91.75 105 LYS A CA 1
ATOM 829 C C . LYS A 1 105 ? 18.161 -7.961 -38.103 1.00 91.75 105 LYS A C 1
ATOM 831 O O . LYS A 1 105 ? 17.155 -8.552 -38.474 1.00 91.75 105 LYS A O 1
ATOM 836 N N . ILE A 1 106 ? 18.973 -8.417 -37.147 1.00 90.00 106 ILE A N 1
ATOM 837 C CA . ILE A 1 106 ? 18.824 -9.733 -36.506 1.00 90.00 106 ILE A CA 1
ATOM 838 C C . ILE A 1 106 ? 17.445 -9.868 -35.843 1.00 90.00 106 ILE A C 1
ATOM 840 O O . ILE A 1 106 ? 16.764 -10.872 -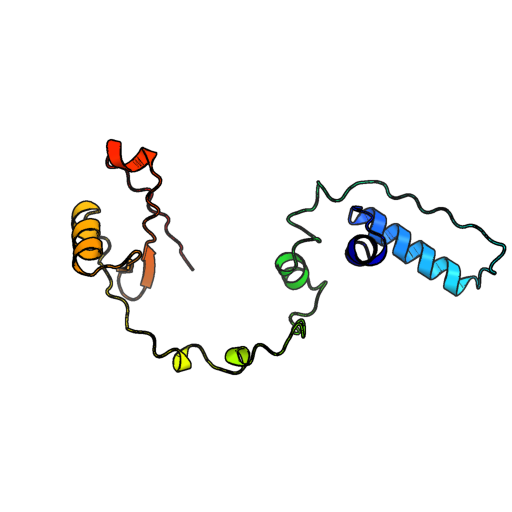36.056 1.00 90.00 106 ILE A O 1
ATOM 844 N N . LEU A 1 107 ? 17.009 -8.843 -35.096 1.00 90.38 107 LEU A N 1
ATOM 845 C CA . LEU A 1 107 ? 15.690 -8.803 -34.452 1.00 90.38 107 LEU A CA 1
ATOM 846 C C . LEU A 1 107 ? 14.548 -8.910 -35.474 1.00 90.38 107 LEU A C 1
ATOM 848 O O . LEU A 1 107 ? 13.631 -9.704 -35.282 1.00 90.38 107 LEU A O 1
ATOM 852 N N . LYS A 1 108 ? 14.617 -8.156 -36.582 1.00 91.38 108 LYS A N 1
ATOM 853 C CA . LYS A 1 108 ? 13.598 -8.191 -37.645 1.00 91.38 108 LYS A CA 1
ATOM 854 C C . LYS A 1 108 ? 13.570 -9.519 -38.397 1.00 91.38 108 LYS A C 1
ATOM 856 O O . LYS A 1 108 ? 12.489 -10.010 -38.697 1.00 91.38 108 LYS A O 1
ATOM 861 N N . GLU A 1 109 ? 14.734 -10.084 -38.702 1.00 92.38 109 GLU A N 1
ATOM 862 C CA . GLU A 1 109 ? 14.862 -11.348 -39.437 1.00 92.38 109 GLU A CA 1
ATOM 863 C C . GLU A 1 109 ? 14.320 -12.535 -38.636 1.00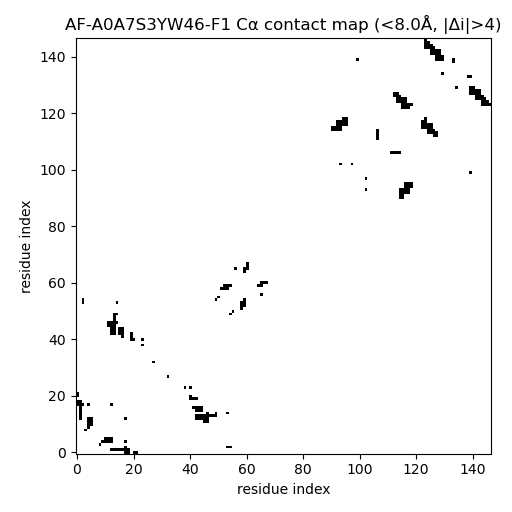 92.38 109 GLU A C 1
ATOM 865 O O . GLU A 1 109 ? 13.665 -13.407 -39.201 1.00 92.38 109 GLU A O 1
ATOM 870 N N . HIS A 1 110 ? 14.551 -12.551 -37.321 1.00 87.50 110 HIS A N 1
ATOM 871 C CA . HIS A 1 110 ? 14.118 -13.643 -36.447 1.00 87.50 110 HIS A CA 1
ATOM 872 C C . HIS A 1 110 ? 12.781 -13.372 -35.740 1.00 87.50 110 HIS A C 1
ATOM 874 O O . HIS A 1 110 ? 12.268 -14.251 -35.049 1.00 87.50 110 HIS A O 1
ATOM 880 N N . GLY A 1 111 ? 12.207 -12.176 -35.909 1.00 86.81 111 GLY A N 1
ATOM 881 C CA . GLY A 1 111 ? 10.931 -11.791 -35.305 1.00 86.81 111 GLY A CA 1
ATOM 882 C C . GLY A 1 111 ? 10.975 -11.673 -33.779 1.00 86.81 111 GLY A C 1
ATOM 883 O O . GLY A 1 111 ? 9.996 -12.009 -33.118 1.00 86.81 111 GLY A O 1
ATOM 884 N N . PHE A 1 112 ? 12.101 -11.231 -33.210 1.00 86.88 112 PHE A N 1
ATOM 885 C CA . PHE A 1 112 ? 12.242 -10.995 -31.770 1.00 86.88 112 PHE A CA 1
ATOM 886 C C . PHE A 1 112 ? 12.092 -9.505 -31.430 1.00 86.88 112 PHE A C 1
ATOM 888 O O . PHE A 1 112 ? 12.617 -8.649 -32.137 1.00 86.88 112 PHE A O 1
ATOM 895 N N . ASP A 1 113 ? 11.454 -9.200 -30.296 1.00 85.94 113 ASP A N 1
ATOM 896 C CA . ASP A 1 113 ? 11.322 -7.826 -29.772 1.00 85.94 113 ASP A CA 1
ATOM 897 C C . ASP A 1 113 ? 12.453 -7.436 -28.801 1.00 85.94 113 ASP A C 1
ATOM 899 O O . ASP A 1 113 ? 12.699 -6.261 -28.521 1.00 85.94 113 ASP A O 1
ATOM 903 N N . GLN A 1 114 ? 13.156 -8.434 -28.268 1.00 85.31 114 GLN A N 1
ATOM 904 C CA . GLN A 1 114 ? 14.222 -8.272 -27.284 1.00 85.31 114 GLN A CA 1
ATOM 905 C C . GLN A 1 114 ? 15.310 -9.319 -27.507 1.00 85.31 114 GLN A C 1
ATOM 907 O O . GLN A 1 114 ? 15.019 -10.443 -27.917 1.00 85.31 114 GLN A O 1
ATOM 912 N N . MET A 1 115 ? 16.558 -8.963 -27.203 1.00 84.81 115 MET A N 1
ATOM 913 C CA . MET A 1 115 ? 17.689 -9.877 -27.334 1.00 84.81 115 MET A CA 1
ATOM 914 C C . MET A 1 115 ? 18.700 -9.655 -26.203 1.00 84.81 115 MET A C 1
ATOM 916 O O . MET A 1 115 ? 19.129 -8.523 -25.978 1.00 84.81 115 MET A O 1
ATOM 920 N N . PRO A 1 116 ? 19.106 -10.702 -25.467 1.00 87.44 116 PRO A N 1
ATOM 921 C CA . PRO A 1 116 ? 20.174 -10.579 -24.487 1.00 87.44 116 PRO A CA 1
ATOM 922 C C . PRO A 1 116 ? 21.523 -10.255 -25.142 1.00 87.44 116 PRO A C 1
ATOM 924 O O . PRO A 1 116 ? 21.890 -10.804 -26.178 1.00 87.44 116 PRO A O 1
ATOM 927 N N . VAL A 1 117 ? 22.282 -9.380 -24.498 1.00 85.94 117 VAL A N 1
ATOM 928 C CA . VAL A 1 117 ? 23.679 -9.076 -24.796 1.00 85.94 117 VAL A CA 1
ATOM 929 C C . VAL A 1 117 ? 24.553 -9.852 -23.814 1.00 85.94 117 VAL A C 1
ATOM 931 O O . VAL A 1 117 ? 24.421 -9.710 -22.601 1.00 85.94 117 VAL A O 1
ATOM 934 N N . THR A 1 118 ? 25.463 -10.677 -24.316 1.00 80.06 118 THR A N 1
ATOM 935 C CA . THR A 1 118 ? 26.353 -11.497 -23.482 1.00 80.06 118 THR A CA 1
ATOM 936 C C . THR A 1 118 ? 27.800 -11.058 -23.619 1.00 80.06 118 THR A C 1
ATOM 938 O O . THR A 1 118 ? 28.294 -10.954 -24.738 1.00 80.06 118 THR A O 1
ATOM 941 N N . PHE A 1 119 ? 28.500 -10.882 -22.497 1.00 66.25 119 PHE A N 1
ATOM 942 C CA . PHE A 1 119 ? 29.942 -10.622 -22.451 1.00 66.25 119 PHE A CA 1
ATOM 943 C C . PHE A 1 119 ? 30.586 -11.581 -21.450 1.00 66.25 119 PHE A C 1
ATOM 945 O O . PHE A 1 119 ? 30.201 -11.555 -20.287 1.00 66.25 119 PHE A O 1
ATOM 952 N N . PHE A 1 120 ? 31.507 -12.451 -21.891 1.00 54.28 120 PHE A N 1
ATOM 953 C CA . PHE A 1 120 ? 32.282 -13.373 -21.034 1.00 54.28 120 PHE A CA 1
ATOM 954 C C . PHE A 1 120 ? 31.501 -13.915 -19.809 1.00 54.28 120 PHE A C 1
ATOM 956 O O . PHE A 1 120 ? 31.771 -13.550 -18.670 1.00 54.28 120 PHE A O 1
ATOM 963 N N . HIS A 1 121 ? 30.504 -14.775 -20.056 1.00 54.34 121 HIS A N 1
ATOM 964 C CA . HIS A 1 121 ? 29.615 -15.397 -19.052 1.00 54.34 121 HIS A CA 1
ATOM 965 C C . HIS A 1 121 ? 28.645 -14.485 -18.268 1.00 54.34 121 HIS A C 1
ATOM 967 O O . HIS A 1 121 ? 27.881 -15.002 -17.455 1.00 54.34 121 HIS A O 1
ATOM 973 N N . ILE A 1 122 ? 28.571 -13.181 -18.548 1.00 49.47 122 ILE A N 1
ATOM 974 C CA . ILE A 1 122 ? 27.563 -12.276 -17.970 1.00 49.47 122 ILE A CA 1
ATOM 975 C C . ILE A 1 122 ? 26.460 -12.012 -19.004 1.00 49.47 122 ILE A C 1
ATOM 977 O O . ILE A 1 122 ? 26.744 -11.615 -20.136 1.00 49.47 122 ILE A O 1
ATOM 981 N N . ILE A 1 123 ? 25.198 -12.241 -18.621 1.00 52.81 123 ILE A N 1
ATOM 982 C CA . ILE A 1 123 ? 24.012 -11.973 -19.450 1.00 52.81 123 ILE A CA 1
ATOM 983 C C . ILE A 1 123 ? 23.437 -10.608 -19.052 1.00 52.81 123 ILE A C 1
ATOM 985 O O . ILE A 1 123 ? 22.906 -10.454 -17.956 1.00 52.81 123 ILE A O 1
ATOM 989 N N . MET A 1 124 ? 23.504 -9.627 -19.948 1.00 51.69 124 MET A N 1
ATOM 990 C CA . MET A 1 124 ? 22.787 -8.354 -19.848 1.00 51.69 124 MET A CA 1
ATOM 991 C C . MET A 1 124 ? 21.579 -8.408 -20.786 1.00 51.69 124 MET A C 1
ATOM 993 O O . MET A 1 124 ? 21.703 -8.860 -21.915 1.00 51.69 124 MET A O 1
ATOM 997 N N . THR A 1 125 ? 20.386 -7.983 -20.370 1.00 47.62 125 THR A N 1
ATOM 998 C CA . THR A 1 125 ? 19.220 -8.001 -21.280 1.00 47.62 125 THR A CA 1
ATOM 999 C C . THR A 1 125 ? 19.078 -6.650 -21.969 1.00 47.62 125 THR A C 1
ATOM 1001 O O . THR A 1 125 ? 18.981 -5.631 -21.285 1.00 47.62 125 THR A O 1
ATOM 1004 N N . LEU A 1 126 ? 19.053 -6.636 -23.307 1.00 49.97 126 LEU A N 1
ATOM 1005 C CA . LEU A 1 126 ? 18.789 -5.437 -24.094 1.00 49.97 126 LEU A CA 1
ATOM 1006 C C . LEU A 1 126 ? 17.341 -5.460 -24.594 1.00 49.97 126 LEU A C 1
ATOM 1008 O O . LEU A 1 126 ? 16.958 -6.306 -25.403 1.00 49.97 126 LEU A O 1
ATOM 1012 N N . CYS A 1 127 ? 16.527 -4.532 -24.091 1.00 43.53 127 CYS A N 1
ATOM 1013 C CA . CYS A 1 127 ? 15.151 -4.343 -24.541 1.00 43.53 127 CYS A CA 1
ATOM 1014 C C . CYS A 1 127 ? 15.089 -3.122 -25.466 1.00 43.53 127 CYS A C 1
ATOM 1016 O O . CYS A 1 127 ? 15.480 -2.021 -25.070 1.00 43.53 127 CYS A O 1
ATOM 1018 N N . CYS A 1 128 ? 14.633 -3.316 -26.704 1.00 42.81 128 CYS A N 1
ATOM 1019 C CA . CYS A 1 128 ? 14.520 -2.245 -27.687 1.00 42.81 128 CYS A CA 1
ATOM 1020 C C . CYS A 1 128 ? 13.141 -1.583 -27.544 1.00 42.81 128 CYS A C 1
ATOM 1022 O O . CYS A 1 128 ? 12.154 -2.055 -28.100 1.00 42.81 128 CYS A O 1
ATOM 1024 N N . VAL A 1 129 ? 13.045 -0.496 -26.772 1.00 43.12 129 VAL A N 1
ATOM 1025 C CA . VAL A 1 129 ? 11.792 0.268 -26.657 1.00 43.12 129 VAL A CA 1
ATOM 1026 C C . VAL A 1 129 ? 11.738 1.287 -27.792 1.00 43.12 129 VAL A C 1
ATOM 1028 O O . VAL A 1 129 ? 12.305 2.375 -27.701 1.00 43.12 129 VAL A O 1
ATOM 1031 N N . LEU A 1 130 ? 11.061 0.931 -28.885 1.00 38.75 130 LEU A N 1
ATOM 1032 C CA . LEU A 1 130 ? 10.797 1.847 -29.994 1.00 38.75 130 LEU A CA 1
ATOM 1033 C C . LEU A 1 130 ? 9.615 2.754 -29.636 1.00 38.75 130 LEU A C 1
ATOM 1035 O O . LEU A 1 130 ? 8.454 2.388 -29.809 1.00 38.75 130 LEU A O 1
ATOM 1039 N N . SER A 1 131 ? 9.896 3.953 -29.130 1.00 37.34 131 SER A N 1
ATOM 1040 C CA . SER A 1 131 ? 8.887 5.009 -29.047 1.00 37.34 131 SER A CA 1
ATOM 1041 C C . SER A 1 131 ? 8.697 5.662 -30.433 1.00 37.34 131 SER A C 1
ATOM 1043 O O . SER A 1 131 ? 9.671 5.846 -31.170 1.00 37.34 131 SER A O 1
ATOM 1045 N N . PRO A 1 132 ? 7.460 6.033 -30.823 1.00 43.81 132 PRO A N 1
ATOM 1046 C CA . PRO A 1 132 ? 7.159 6.542 -32.164 1.00 43.81 132 PRO A CA 1
ATOM 1047 C C . PRO A 1 132 ? 7.993 7.755 -32.640 1.00 43.81 132 PRO A C 1
ATOM 1049 O O . PRO A 1 132 ? 8.292 7.798 -33.833 1.00 43.81 132 PRO A O 1
ATOM 1052 N N . PRO A 1 133 ? 8.442 8.711 -31.793 1.00 42.47 133 PRO A N 1
ATOM 1053 C CA . PRO A 1 133 ? 9.301 9.802 -32.265 1.00 42.47 133 PRO A CA 1
ATOM 1054 C C . PRO A 1 133 ? 10.763 9.396 -32.542 1.00 42.47 133 PRO A C 1
ATOM 1056 O O . PRO A 1 133 ? 11.473 10.153 -33.196 1.00 42.47 133 PRO A O 1
ATOM 1059 N N . CYS A 1 134 ? 11.232 8.221 -32.099 1.00 40.47 134 CYS A N 1
ATOM 1060 C CA . CYS A 1 134 ? 12.631 7.795 -32.269 1.00 40.47 134 CYS A CA 1
ATOM 1061 C C . CYS A 1 134 ? 12.942 7.195 -33.654 1.00 40.47 134 CYS A C 1
ATOM 1063 O O . CYS A 1 134 ? 14.108 7.127 -34.045 1.00 40.47 134 CYS A O 1
ATOM 1065 N N . LEU A 1 135 ? 11.923 6.812 -34.435 1.00 43.41 135 LEU A N 1
ATOM 1066 C CA . LEU A 1 135 ? 12.102 6.271 -35.791 1.00 43.41 135 LEU A CA 1
ATOM 1067 C C . LEU A 1 135 ? 12.680 7.288 -36.790 1.00 43.41 135 LEU A C 1
ATOM 1069 O O . LEU A 1 135 ? 13.296 6.874 -37.768 1.00 43.41 135 LEU A O 1
ATOM 1073 N N . SER A 1 136 ? 12.520 8.595 -36.554 1.00 41.47 136 SER A N 1
ATOM 1074 C CA . SER A 1 136 ? 13.018 9.637 -37.466 1.00 41.47 136 SER A CA 1
ATOM 1075 C C . SER A 1 136 ? 14.461 10.073 -37.196 1.00 41.47 136 SER A C 1
ATOM 1077 O O . SER A 1 136 ? 15.065 10.701 -38.061 1.00 41.47 136 SER A O 1
ATOM 1079 N N . GLN A 1 137 ? 15.029 9.739 -36.030 1.00 40.03 137 GLN A N 1
ATOM 1080 C CA . GLN A 1 137 ? 16.366 10.198 -35.620 1.00 40.03 137 GLN A CA 1
ATOM 1081 C C . GLN A 1 137 ? 17.407 9.076 -35.498 1.00 40.03 137 GLN A C 1
ATOM 1083 O O . GLN A 1 137 ? 18.573 9.354 -35.240 1.00 40.03 137 GLN A O 1
ATOM 1088 N N . GLY A 1 138 ? 17.024 7.809 -35.694 1.00 38.09 138 GLY A N 1
ATOM 1089 C CA . GLY A 1 138 ? 17.956 6.677 -35.595 1.00 38.09 138 GLY A CA 1
ATOM 1090 C C . GLY A 1 138 ? 18.498 6.430 -34.179 1.00 38.09 138 GLY A C 1
ATOM 1091 O O . GLY A 1 138 ? 19.393 5.607 -33.999 1.00 38.09 138 GLY A O 1
ATOM 1092 N N . THR A 1 139 ? 17.958 7.115 -33.170 1.00 34.41 139 THR A N 1
ATOM 1093 C CA . THR A 1 139 ? 18.393 7.012 -31.777 1.00 34.41 139 THR A CA 1
ATOM 1094 C C . THR A 1 139 ? 17.588 5.925 -31.071 1.00 34.41 139 THR A C 1
ATOM 1096 O O . THR A 1 139 ? 16.419 6.115 -30.738 1.00 34.41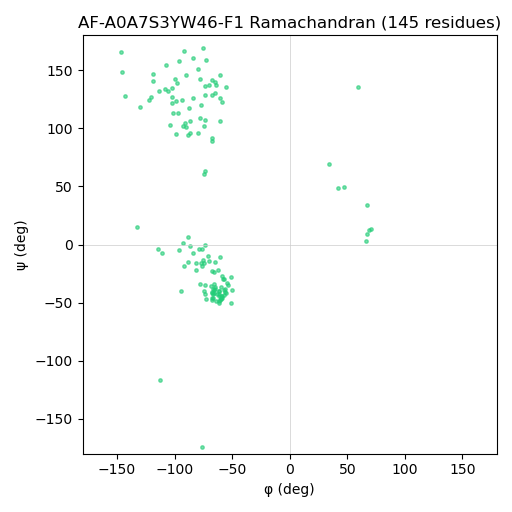 139 THR A O 1
ATOM 1099 N N . VAL A 1 140 ? 18.212 4.766 -30.852 1.00 41.53 140 VAL A N 1
ATOM 1100 C CA . VAL A 1 140 ? 17.659 3.689 -30.021 1.00 41.53 140 VAL A CA 1
ATOM 1101 C C . VAL A 1 140 ? 18.068 3.949 -28.576 1.00 41.53 140 VAL A C 1
ATOM 1103 O O . VAL A 1 140 ? 19.256 3.958 -28.254 1.00 41.53 140 VAL A O 1
ATOM 1106 N N . THR A 1 141 ? 17.095 4.157 -27.692 1.00 35.53 141 THR A N 1
ATOM 1107 C CA . THR A 1 141 ? 17.356 4.239 -26.251 1.00 35.53 141 THR A CA 1
ATOM 1108 C C . THR A 1 141 ? 17.637 2.833 -25.728 1.00 35.53 141 THR A C 1
ATOM 1110 O O . THR A 1 141 ? 16.724 2.031 -25.544 1.00 35.53 141 THR A O 1
ATOM 1113 N N . LEU A 1 142 ? 18.916 2.524 -25.516 1.00 41.84 142 LEU A N 1
ATOM 1114 C CA . LEU A 1 142 ? 19.366 1.275 -24.907 1.00 41.84 142 LEU A CA 1
ATOM 1115 C C . LEU A 1 142 ? 19.061 1.327 -23.406 1.00 41.84 142 LEU A C 1
ATOM 1117 O O . LEU A 1 142 ? 19.717 2.052 -22.661 1.00 41.84 142 LEU A O 1
ATOM 1121 N N . VAL A 1 143 ? 18.065 0.566 -22.954 1.00 39.62 143 VAL A N 1
ATOM 1122 C CA . VAL A 1 143 ? 17.822 0.374 -21.520 1.00 39.62 143 VAL A CA 1
ATOM 1123 C C . VAL A 1 143 ? 18.565 -0.885 -21.091 1.00 39.62 143 VAL A C 1
ATOM 1125 O O . VAL A 1 143 ? 18.127 -2.002 -21.365 1.00 39.62 143 VAL A O 1
ATOM 1128 N N . SER A 1 144 ? 19.719 -0.707 -20.451 1.00 35.66 144 SER A N 1
ATOM 1129 C CA . SER A 1 144 ? 20.466 -1.795 -19.827 1.00 35.66 144 SER A CA 1
ATOM 1130 C C . SER A 1 144 ? 19.817 -2.159 -18.491 1.00 35.66 144 SER A C 1
ATOM 1132 O O . SER A 1 144 ? 19.905 -1.418 -17.514 1.00 35.66 144 SER A O 1
ATOM 1134 N N . PHE A 1 145 ? 19.174 -3.325 -18.424 1.00 34.94 145 PHE A N 1
ATOM 1135 C CA . PHE A 1 145 ? 18.844 -3.939 -17.140 1.00 34.94 145 PHE A CA 1
ATOM 1136 C C . PHE A 1 145 ? 20.002 -4.849 -16.730 1.00 34.94 145 PHE A C 1
ATOM 1138 O O . PHE A 1 145 ? 20.151 -5.961 -17.240 1.00 34.94 145 PHE A O 1
ATOM 1145 N N . VAL A 1 146 ? 20.840 -4.350 -15.820 1.00 29.47 146 VAL A N 1
ATOM 1146 C CA . VAL A 1 146 ? 21.699 -5.200 -14.990 1.00 29.47 146 VAL A CA 1
ATOM 1147 C C . VAL A 1 146 ? 20.788 -5.777 -13.912 1.00 29.47 146 VAL A C 1
ATOM 1149 O O . VAL A 1 146 ? 20.137 -5.014 -13.197 1.00 29.47 146 VAL A O 1
ATOM 1152 N N . ARG A 1 147 ? 20.672 -7.103 -13.855 1.00 34.44 147 ARG A N 1
ATOM 1153 C CA . ARG A 1 147 ? 19.969 -7.794 -12.773 1.00 34.44 147 ARG A CA 1
ATOM 1154 C C . ARG A 1 147 ? 20.966 -8.254 -11.726 1.00 34.44 147 ARG A C 1
ATOM 1156 O O . ARG A 1 147 ? 22.059 -8.693 -12.144 1.00 34.44 147 ARG A O 1
#

Mean predicted aligned error: 13.19 Å

Organism: NCBI:txid91324

Radius of gyration: 25.5 Å; Cα contacts (8 Å, |Δi|>4): 142; chains: 1; bounding box: 56×41×68 Å

Secondary structure (DSSP, 8-state):
-HHHHHHHH---B-HHHHHHHHHHHHHHHHTT--TT---------BGGGGTTTTTSHHHHHHTTSS-SS----S--GGGGS-GGGG-PPPPP-B-TTS-HHHHHHHHHHHT-SEEEEEETTEEEEEEE---GGGGGTT---EEEE--

Sequence (147 aa):
MARRLIREEGLLAGGSAGATMWAAVKFCKERKLGPDKRVVVLLADSVRNYMTKHLNTEWMKENGYLPFAMEHGKSDWWRAHKISDLRLTLPMCVQPNVTCGETLKILKEHGFDQMPVTFFHIIMTLCCVLSPPCLSQGTVTLVSFVR

Nearest PDB structures (foldseek):
  7qgt-assembly1_B  TM=5.840E-01  e=1.725E-07  Homo sapiens
  4pcu-assembly1_A  TM=5.173E-01  e=6.990E-08  Homo sapiens
  4l3v-assembly1_B  TM=6.143E-01  e=7.129E-07  Homo sapiens
  4coo-assembly1_A  TM=5.175E-01  e=1.725E-07  Homo sapiens
  8s5h-assembly1_A  TM=5.743E-01  e=8.651E-07  Homo sapiens

InterPro domains:
  IPR036052 Tryptophan synthase beta chain-like, PALP domain superfamily [G3DSA:3.40.50.1100] (1-66)
  IPR036052 Tryptophan synthase beta chain-like, PALP domain superfamily [SSF53686] (1-66)
  IPR046342 CBS domain superfamily [G3DSA:3.10.580.10] (70-122)
  IPR050214 Cysteine synthase/Cystathionine beta-synthase [PTHR10314] (1-62)

Solvent-accessible surface area (backbone atoms only — not comparable to full-atom values): 9260 Å² total; per-residue (Å²): 92,27,70,49,39,36,73,76,71,66,44,65,41,19,69,66,24,16,52,47,50,50,50,50,56,50,50,42,63,76,67,61,66,56,91,92,64,86,85,87,78,76,65,85,46,53,32,83,89,34,64,83,35,82,70,28,66,65,51,26,34,78,71,64,78,35,68,85,67,73,81,86,71,71,88,60,75,64,74,82,53,56,79,78,74,65,69,73,74,83,76,70,68,42,53,80,86,60,50,73,70,57,50,51,50,54,28,62,77,72,72,46,76,59,44,36,31,42,54,96,96,42,80,33,44,40,47,65,68,84,54,84,81,36,76,83,70,76,58,77,62,79,49,77,51,84,127

Foldseek 3Di:
DQVCCCVPVVAQADPVQVVQVVVQVVVCVVVVDDPVDDDDTDRPGGNVVACPAPVDPVNCCVVVVDPPPDPPPDPPVCVVPDPVVVVDDDFDEAEPPDDPVNVVVVCVVVVHQWHWYDDPPATWTWGFDDDPVCVVPVDTDTDTDDD